Protein AF-A0AAW8NH34-F1 (afdb_monomer)

Radius of gyration: 17.13 Å; Cα contacts (8 Å, |Δi|>4): 152; chains: 1; bounding box: 41×32×50 Å

Secondary structure (DSSP, 8-state):
-EEEEESSS-EEEEE--SPPSSTT--TT--SSSTTT-SEEEEEETTEEEEEEEEEEETTEEEEEEEEEETTTTEEE----S-S-HHHHHHHHHHHHHT-

pLDDT: mean 75.63, std 11.81, range [45.06, 94.38]

Mean predicted aligned error: 9.55 Å

Structure (mmCIF, N/CA/C/O backbone):
data_AF-A0AAW8NH34-F1
#
_entry.id   AF-A0AAW8NH34-F1
#
loop_
_atom_site.group_PDB
_atom_site.id
_atom_site.type_symbol
_atom_site.label_atom_id
_atom_site.label_alt_id
_atom_site.label_comp_id
_atom_site.label_asym_id
_atom_site.label_entity_id
_atom_site.label_seq_id
_atom_site.pdbx_PDB_ins_code
_atom_site.Cartn_x
_atom_site.Cartn_y
_atom_site.Cartn_z
_atom_site.occupancy
_atom_site.B_iso_or_equiv
_atom_site.auth_seq_id
_atom_site.auth_comp_id
_atom_site.auth_asym_id
_atom_site.auth_atom_id
_atom_site.pdbx_PDB_model_num
ATOM 1 N N . MET A 1 1 ? 6.430 -13.092 -6.053 1.00 79.56 1 MET A N 1
ATOM 2 C CA . MET A 1 1 ? 6.552 -12.807 -4.600 1.00 79.56 1 MET A CA 1
ATOM 3 C C . MET A 1 1 ? 5.145 -12.805 -4.018 1.00 79.56 1 MET A C 1
ATOM 5 O O . MET A 1 1 ? 4.211 -12.622 -4.775 1.00 79.56 1 MET A O 1
ATOM 9 N N . ARG A 1 2 ? 4.942 -13.056 -2.720 1.00 86.00 2 ARG A N 1
ATOM 10 C CA . ARG A 1 2 ? 3.592 -13.118 -2.136 1.00 86.00 2 ARG A CA 1
ATOM 11 C C . ARG A 1 2 ? 3.450 -12.165 -0.957 1.00 86.00 2 ARG A C 1
ATOM 13 O O . ARG A 1 2 ? 4.275 -12.212 -0.047 1.00 86.00 2 ARG A O 1
ATOM 20 N N . LEU A 1 3 ? 2.395 -11.357 -0.969 1.00 85.38 3 LEU A N 1
ATOM 21 C CA . LEU A 1 3 ? 1.923 -10.589 0.178 1.00 85.38 3 LEU A CA 1
ATOM 22 C C . LEU A 1 3 ? 0.740 -11.318 0.805 1.00 85.38 3 LEU A C 1
ATOM 24 O O . LEU A 1 3 ? -0.198 -11.674 0.101 1.00 85.38 3 LEU A O 1
ATOM 28 N N . THR A 1 4 ? 0.759 -11.484 2.122 1.00 89.88 4 THR A N 1
ATOM 29 C CA . THR A 1 4 ? -0.388 -11.993 2.878 1.00 89.88 4 THR A CA 1
ATOM 30 C C . THR A 1 4 ? -0.923 -10.874 3.762 1.00 89.88 4 THR A C 1
ATOM 32 O O . THR A 1 4 ? -0.198 -10.345 4.604 1.00 89.88 4 THR A O 1
ATOM 35 N N . ILE A 1 5 ? -2.192 -10.517 3.571 1.00 89.00 5 ILE A N 1
ATOM 36 C CA . ILE A 1 5 ? -2.933 -9.591 4.431 1.00 89.00 5 ILE A CA 1
ATOM 37 C C . ILE A 1 5 ? -3.819 -10.433 5.346 1.00 89.00 5 ILE A C 1
ATOM 39 O O . ILE A 1 5 ? -4.734 -11.100 4.869 1.00 89.00 5 ILE A O 1
ATOM 43 N N . ASP A 1 6 ? -3.554 -10.413 6.650 1.00 90.50 6 ASP A N 1
ATOM 44 C CA . ASP A 1 6 ? -4.341 -11.147 7.644 1.00 90.50 6 ASP A CA 1
ATOM 45 C C . ASP A 1 6 ? -5.229 -10.188 8.451 1.00 90.50 6 ASP A C 1
ATOM 47 O O . ASP A 1 6 ? -4.737 -9.285 9.128 1.00 90.50 6 ASP A O 1
ATOM 51 N N . TYR A 1 7 ? -6.546 -10.400 8.388 1.00 86.81 7 TYR A N 1
ATOM 52 C CA . TYR A 1 7 ? -7.553 -9.654 9.146 1.00 86.81 7 TYR A CA 1
ATOM 53 C C . TYR A 1 7 ? -8.166 -10.510 10.268 1.00 86.81 7 TYR A C 1
ATOM 55 O O . TYR A 1 7 ? -9.364 -10.801 10.289 1.00 86.81 7 TYR A O 1
ATOM 63 N N . GLY A 1 8 ? -7.328 -10.920 11.223 1.00 89.06 8 GLY A N 1
ATOM 64 C CA . GLY A 1 8 ? -7.759 -11.639 12.427 1.00 89.06 8 GLY A CA 1
ATOM 65 C C . GLY A 1 8 ? -7.941 -13.144 12.215 1.00 89.06 8 GLY A C 1
ATOM 66 O O . GLY A 1 8 ? -8.976 -13.708 12.570 1.00 89.06 8 GLY A O 1
ATOM 67 N N . GLY A 1 9 ? -6.938 -13.796 11.629 1.00 90.69 9 GLY A N 1
ATOM 68 C CA . GLY A 1 9 ? -6.922 -15.220 11.290 1.00 90.69 9 GLY A CA 1
ATOM 69 C C . GLY A 1 9 ? -7.565 -15.534 9.941 1.00 90.69 9 GLY A C 1
ATOM 70 O O . GLY A 1 9 ? -7.942 -16.678 9.680 1.00 90.69 9 GLY A O 1
ATOM 71 N N . ARG A 1 10 ? -7.737 -14.524 9.090 1.00 92.56 10 ARG A N 1
ATOM 72 C CA . ARG A 1 10 ? -8.340 -14.664 7.766 1.00 92.56 10 ARG A CA 1
ATOM 73 C C . ARG A 1 10 ? -7.343 -14.117 6.749 1.00 92.56 10 ARG A C 1
ATOM 75 O O . ARG A 1 10 ? -7.331 -12.918 6.501 1.00 92.56 10 ARG A O 1
ATOM 82 N N . PRO A 1 11 ? -6.455 -14.961 6.214 1.00 94.38 11 PRO A N 1
ATOM 83 C CA . PRO A 1 11 ? -5.449 -14.504 5.273 1.00 94.38 11 PRO A CA 1
ATOM 84 C C . PRO A 1 11 ? -6.057 -14.292 3.884 1.00 94.38 11 PRO A C 1
ATOM 86 O O . PRO A 1 11 ? -6.822 -15.124 3.390 1.00 94.38 11 PRO A O 1
ATOM 89 N N . THR A 1 12 ? -5.660 -13.200 3.241 1.00 92.50 12 THR A N 1
ATOM 90 C CA . THR A 1 12 ? -5.805 -12.972 1.804 1.00 92.50 12 THR A CA 1
ATOM 91 C C . THR A 1 12 ? -4.415 -12.852 1.204 1.00 92.50 12 THR A C 1
ATOM 93 O O . THR A 1 12 ? -3.645 -11.968 1.582 1.00 92.50 12 THR A O 1
ATOM 96 N N . ASP A 1 13 ? -4.113 -13.730 0.255 1.00 90.94 13 ASP A N 1
ATOM 97 C CA . ASP A 1 13 ? -2.849 -13.715 -0.468 1.00 90.94 13 ASP A CA 1
ATOM 98 C C . ASP A 1 13 ? -2.986 -12.911 -1.763 1.00 90.94 13 ASP A C 1
ATOM 100 O O . ASP A 1 13 ? -3.938 -13.090 -2.525 1.00 90.94 13 ASP A O 1
ATOM 104 N N . LEU A 1 14 ? -2.004 -12.054 -2.021 1.00 85.62 14 LEU A N 1
ATOM 105 C CA . LEU A 1 14 ? -1.837 -11.308 -3.260 1.00 85.62 14 LEU A CA 1
ATOM 106 C C . LEU A 1 14 ? -0.500 -11.711 -3.887 1.00 85.62 14 LEU A C 1
ATOM 108 O O . LEU A 1 14 ? 0.541 -11.703 -3.218 1.00 85.62 14 LEU A O 1
ATOM 112 N N . ASP A 1 15 ? -0.535 -12.091 -5.163 1.00 83.31 15 ASP A N 1
ATOM 113 C CA . ASP A 1 15 ? 0.688 -12.279 -5.938 1.00 83.31 15 ASP A CA 1
ATOM 114 C C . ASP A 1 15 ? 1.250 -10.906 -6.307 1.00 83.31 15 ASP A C 1
ATOM 116 O O . ASP A 1 15 ? 0.560 -10.075 -6.891 1.00 83.31 15 ASP A O 1
ATOM 120 N N . LEU A 1 16 ? 2.495 -10.683 -5.907 1.00 76.56 16 LEU A N 1
ATOM 121 C CA . LEU A 1 16 ? 3.265 -9.470 -6.142 1.00 76.56 16 LEU A CA 1
ATOM 122 C C . LEU A 1 16 ? 4.166 -9.593 -7.380 1.00 76.56 16 LEU A C 1
ATOM 124 O O . LEU A 1 16 ? 4.994 -8.726 -7.609 1.00 76.56 16 LEU A O 1
ATOM 128 N N . GLY A 1 17 ? 4.112 -10.696 -8.130 1.00 76.50 17 GLY A N 1
ATOM 129 C CA . GLY A 1 17 ? 4.983 -10.876 -9.292 1.00 76.50 17 GLY A CA 1
ATOM 130 C C . GLY A 1 17 ? 6.468 -10.972 -8.923 1.00 76.50 17 GLY A C 1
ATOM 131 O O . GLY A 1 17 ? 6.839 -11.205 -7.766 1.00 76.50 17 GLY A O 1
ATOM 132 N N . ASP A 1 18 ? 7.344 -10.876 -9.915 1.00 78.00 18 ASP A N 1
ATOM 133 C CA . ASP A 1 18 ? 8.778 -11.074 -9.714 1.00 78.00 18 ASP A CA 1
ATOM 134 C C . ASP A 1 18 ? 9.465 -9.851 -9.095 1.00 78.00 18 ASP A C 1
ATOM 136 O O . ASP A 1 18 ? 9.011 -8.715 -9.192 1.00 78.00 18 ASP A O 1
ATOM 140 N N . THR A 1 19 ? 10.592 -10.089 -8.425 1.00 74.75 19 THR A N 1
ATOM 141 C CA . THR A 1 19 ? 11.428 -9.006 -7.899 1.00 74.75 19 THR A CA 1
ATOM 142 C C . THR A 1 19 ? 12.075 -8.223 -9.027 1.00 74.75 19 THR A C 1
ATOM 144 O O . THR A 1 19 ? 12.688 -8.818 -9.911 1.00 74.75 19 THR A O 1
ATOM 147 N N . SER A 1 20 ? 12.018 -6.896 -8.935 1.00 70.50 20 SER A N 1
ATOM 148 C CA . SER A 1 20 ? 12.744 -5.999 -9.829 1.00 70.50 20 SER A CA 1
ATOM 149 C C . SER A 1 20 ? 14.042 -5.516 -9.181 1.00 70.50 20 SER A C 1
ATOM 151 O O . SER A 1 20 ? 14.085 -5.211 -7.990 1.00 70.50 20 SER A O 1
ATOM 153 N N . GLU A 1 21 ? 15.118 -5.407 -9.952 1.00 70.31 21 GLU A N 1
ATOM 154 C CA . GLU A 1 21 ? 16.333 -4.715 -9.496 1.00 70.31 21 GLU A CA 1
ATOM 155 C C . GLU A 1 21 ? 16.194 -3.184 -9.592 1.00 70.31 21 GLU A C 1
ATOM 157 O O . GLU A 1 21 ? 17.042 -2.444 -9.095 1.00 70.31 21 GLU A O 1
ATOM 162 N N . GLN A 1 22 ? 15.119 -2.692 -10.218 1.00 69.19 22 GLN A N 1
ATOM 163 C CA . GLN A 1 22 ? 14.861 -1.271 -10.410 1.00 69.19 22 GLN A CA 1
ATOM 164 C C . GLN A 1 22 ? 14.129 -0.668 -9.205 1.00 69.19 22 GLN A C 1
ATOM 166 O O . GLN A 1 22 ? 12.968 -0.974 -8.936 1.00 69.19 22 GLN A O 1
ATOM 171 N N . THR A 1 23 ? 14.794 0.259 -8.516 1.00 68.56 23 THR A N 1
ATOM 172 C CA . THR A 1 23 ? 14.177 1.073 -7.462 1.00 68.56 23 THR A CA 1
ATOM 173 C C . THR A 1 23 ? 13.059 1.950 -8.034 1.00 68.56 23 THR A C 1
ATOM 175 O O . THR A 1 23 ? 13.225 2.556 -9.093 1.00 68.56 23 THR A O 1
ATOM 178 N N . GLY A 1 24 ? 11.945 2.072 -7.308 1.00 66.88 24 GLY A N 1
ATOM 179 C CA . GLY A 1 24 ? 10.832 2.960 -7.674 1.00 66.88 24 GLY A CA 1
ATOM 180 C C . GLY A 1 24 ? 9.725 2.311 -8.513 1.00 66.88 24 GLY A C 1
ATOM 181 O O . GLY A 1 24 ? 8.745 2.980 -8.827 1.00 66.88 24 GLY A O 1
ATOM 182 N N . VAL A 1 25 ? 9.844 1.019 -8.833 1.00 70.75 25 VAL A N 1
ATOM 183 C CA . VAL A 1 25 ? 8.792 0.241 -9.505 1.00 70.75 25 VAL A CA 1
ATOM 184 C C . VAL A 1 25 ? 7.999 -0.546 -8.465 1.00 70.75 25 VAL A C 1
ATOM 186 O O . VAL A 1 25 ? 8.579 -1.178 -7.580 1.00 70.75 25 VAL A O 1
ATOM 189 N N . GLY A 1 26 ? 6.671 -0.470 -8.555 1.00 72.31 26 GLY A N 1
ATOM 190 C CA . GLY A 1 26 ? 5.772 -1.214 -7.678 1.00 72.31 26 GLY A CA 1
ATOM 191 C C . GLY A 1 26 ? 5.646 -2.660 -8.125 1.00 72.31 26 GLY A C 1
ATOM 192 O O . GLY A 1 26 ? 5.647 -2.948 -9.312 1.00 72.31 26 GLY A O 1
ATOM 193 N N . PHE A 1 27 ? 5.487 -3.583 -7.188 1.00 77.00 27 PHE A N 1
ATOM 194 C CA . PHE A 1 27 ? 5.329 -5.002 -7.524 1.00 77.00 27 PHE A CA 1
ATOM 195 C C . PHE A 1 27 ? 4.060 -5.342 -8.325 1.00 77.00 27 PHE A C 1
ATOM 197 O O . PHE A 1 27 ? 4.026 -6.352 -9.018 1.00 77.00 27 PHE A O 1
ATOM 204 N N . PHE A 1 28 ? 3.014 -4.516 -8.242 1.00 74.19 28 PHE A N 1
ATOM 205 C CA . PHE A 1 28 ? 1.809 -4.690 -9.062 1.00 74.19 28 PHE A CA 1
ATOM 206 C C . PHE A 1 28 ? 1.862 -3.911 -10.390 1.00 74.19 28 PHE A C 1
ATOM 208 O O . PHE A 1 28 ? 0.857 -3.866 -11.093 1.00 74.19 28 PHE A O 1
ATOM 215 N N . ASP A 1 29 ? 2.990 -3.270 -10.715 1.00 69.50 29 ASP A N 1
ATOM 216 C CA . ASP A 1 29 ? 3.196 -2.623 -12.011 1.00 69.50 29 ASP A CA 1
ATOM 217 C C . ASP A 1 29 ? 3.628 -3.680 -13.038 1.00 69.50 29 ASP A C 1
ATOM 219 O O . ASP A 1 29 ? 4.720 -4.244 -12.960 1.00 69.50 29 ASP A O 1
ATOM 223 N N . ASP A 1 30 ? 2.751 -3.971 -13.994 1.00 64.88 30 ASP A N 1
ATOM 224 C CA . ASP A 1 30 ? 3.012 -4.849 -15.138 1.00 64.88 30 ASP A CA 1
ATOM 225 C C . ASP A 1 30 ? 3.670 -4.113 -16.322 1.00 64.88 30 ASP A C 1
ATOM 227 O O . ASP A 1 30 ? 3.819 -4.677 -17.408 1.00 64.88 30 ASP A O 1
ATOM 231 N N . GLY A 1 31 ? 4.117 -2.874 -16.104 1.00 62.94 31 GLY A N 1
ATOM 232 C CA . GLY A 1 31 ? 4.725 -1.991 -17.093 1.00 62.94 31 GLY A CA 1
ATOM 233 C C . GLY A 1 31 ? 3.750 -0.970 -17.683 1.00 62.94 31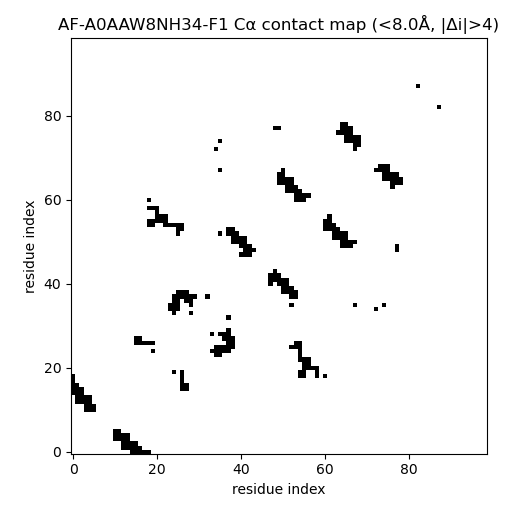 GLY A C 1
ATOM 234 O O . GLY A 1 31 ? 4.196 -0.052 -18.375 1.00 62.94 31 GLY A O 1
ATOM 235 N N . ASP A 1 32 ? 2.450 -1.096 -17.397 1.00 61.50 32 ASP A N 1
ATOM 236 C CA . ASP A 1 32 ? 1.414 -0.162 -17.850 1.00 61.50 32 ASP A CA 1
ATOM 237 C C . ASP A 1 32 ? 1.081 0.907 -16.795 1.00 61.50 32 ASP A C 1
ATOM 239 O O . ASP A 1 32 ? 0.503 1.955 -17.110 1.00 61.50 32 ASP A O 1
ATOM 243 N N . LEU A 1 33 ? 1.452 0.671 -15.536 1.00 61.16 33 LEU A N 1
ATOM 244 C CA . LEU A 1 33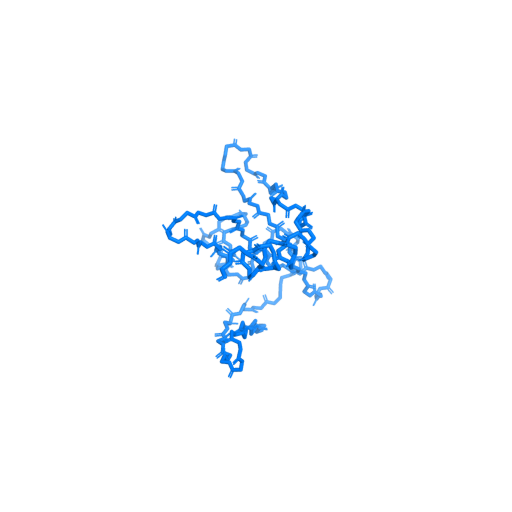 ? 1.099 1.500 -14.395 1.00 61.16 33 LEU A CA 1
ATOM 245 C C . LEU A 1 33 ? 2.361 2.241 -13.945 1.00 61.16 33 LEU A C 1
ATOM 247 O O . LEU A 1 33 ? 3.038 1.801 -13.026 1.00 61.16 33 LEU A O 1
ATOM 251 N N . GLY A 1 34 ? 2.679 3.362 -14.612 1.00 67.19 34 GLY A N 1
ATOM 252 C CA . GLY A 1 34 ? 3.886 4.172 -14.355 1.00 67.19 34 GLY A CA 1
ATOM 253 C C . GLY A 1 34 ? 4.167 4.458 -12.869 1.00 67.19 34 GLY A C 1
ATOM 254 O O . GLY A 1 34 ? 3.315 4.211 -12.031 1.00 67.19 34 GLY A O 1
ATOM 255 N N . SER A 1 35 ? 5.351 4.991 -12.535 1.00 66.88 35 SER A N 1
ATOM 256 C CA . SER A 1 35 ? 5.895 5.144 -11.165 1.00 66.88 35 SER A CA 1
ATOM 257 C C . SER A 1 35 ? 4.865 5.075 -10.025 1.00 66.88 35 SER A C 1
ATOM 259 O O . SER A 1 35 ? 3.963 5.908 -9.947 1.00 66.88 35 SER A O 1
ATOM 261 N N . TYR A 1 36 ? 5.042 4.111 -9.112 1.00 70.81 36 TYR A N 1
ATOM 262 C CA . TYR A 1 36 ? 4.124 3.825 -7.992 1.00 70.81 36 TYR A CA 1
ATOM 263 C C . TYR A 1 36 ? 2.743 3.267 -8.390 1.00 70.81 36 TYR A C 1
ATOM 265 O O . TYR A 1 36 ? 1.866 3.127 -7.541 1.00 70.81 36 TYR A O 1
ATOM 273 N N . GLY A 1 37 ? 2.533 2.895 -9.652 1.00 65.62 37 GLY A N 1
ATOM 274 C CA . GLY A 1 37 ? 1.269 2.353 -10.149 1.00 65.62 37 GLY A CA 1
ATOM 275 C C . GLY A 1 37 ? 0.903 0.967 -9.609 1.00 65.62 37 GLY A C 1
ATOM 276 O O . GLY A 1 37 ? -0.237 0.531 -9.741 1.00 65.62 37 GLY A O 1
ATOM 277 N N . GLY A 1 38 ? 1.835 0.311 -8.917 1.00 73.38 38 GLY A N 1
ATOM 278 C CA . GLY A 1 38 ? 1.643 -0.986 -8.287 1.00 73.38 38 GLY A CA 1
ATOM 279 C C . GLY A 1 38 ? 1.459 -0.937 -6.767 1.00 73.38 38 GLY A C 1
ATOM 280 O O . GLY A 1 38 ? 2.162 -1.655 -6.061 1.00 73.38 38 GLY A O 1
ATOM 281 N N . ASN A 1 39 ? 0.572 -0.086 -6.246 1.00 80.31 39 ASN A N 1
ATOM 282 C CA . ASN A 1 39 ? 0.364 0.091 -4.800 1.00 80.31 39 ASN A CA 1
ATOM 283 C C . ASN A 1 39 ? -0.910 -0.586 -4.281 1.00 80.31 39 ASN A C 1
ATOM 285 O O . ASN A 1 39 ? -1.918 -0.675 -4.984 1.00 80.31 39 ASN A O 1
ATOM 289 N N . LEU A 1 40 ? -0.920 -0.967 -2.996 1.00 85.62 40 LEU A N 1
ATOM 290 C CA 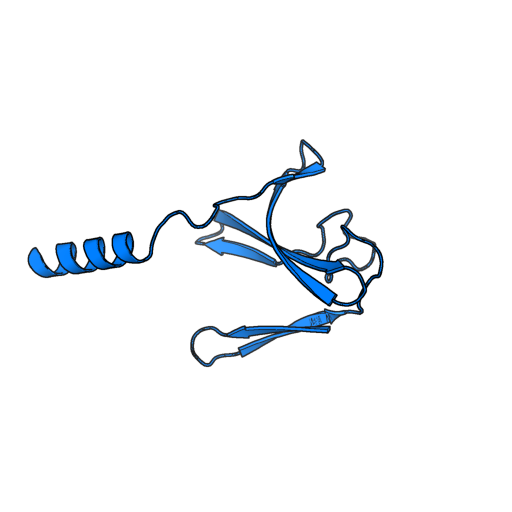. LEU A 1 40 ? -2.171 -1.277 -2.296 1.00 85.62 40 LEU A CA 1
ATOM 291 C C . LEU A 1 40 ? -2.773 0.012 -1.736 1.00 85.62 40 LEU A C 1
ATOM 293 O O . LEU A 1 40 ? -2.217 0.614 -0.822 1.00 85.62 40 LEU A O 1
ATOM 297 N N . TYR A 1 41 ? -3.937 0.402 -2.239 1.00 85.19 41 TYR A N 1
ATOM 298 C CA . TYR A 1 41 ? -4.654 1.585 -1.771 1.00 85.19 41 TYR A CA 1
ATOM 299 C C . TYR A 1 41 ? -5.490 1.268 -0.528 1.00 85.19 41 TYR A C 1
ATOM 301 O O . TYR A 1 41 ? -6.325 0.363 -0.545 1.00 85.19 41 TYR A O 1
ATOM 309 N N . LEU A 1 42 ? -5.306 2.049 0.535 1.00 85.88 42 LEU A N 1
ATOM 310 C CA . LEU A 1 42 ? -6.032 1.925 1.795 1.00 85.88 42 LEU A CA 1
ATOM 311 C C . LEU A 1 42 ? -7.182 2.930 1.814 1.00 85.88 42 LEU A C 1
ATOM 313 O O . LEU A 1 42 ? -6.963 4.145 1.799 1.00 85.88 42 LEU A O 1
ATOM 317 N N . ARG A 1 43 ? -8.418 2.424 1.843 1.00 85.44 43 ARG A N 1
ATOM 318 C CA . ARG A 1 43 ? -9.628 3.252 1.856 1.00 85.44 43 ARG A CA 1
ATOM 319 C C . ARG A 1 43 ? -10.562 2.872 3.000 1.00 85.44 43 ARG A C 1
ATOM 321 O O . ARG A 1 43 ? -10.784 1.687 3.231 1.00 85.44 43 ARG A O 1
ATOM 328 N N . ILE A 1 44 ? -11.142 3.873 3.661 1.00 82.62 44 ILE A N 1
ATOM 329 C CA . ILE A 1 44 ? -12.229 3.724 4.643 1.00 82.62 44 ILE A CA 1
ATOM 330 C C . ILE A 1 44 ? -13.417 4.513 4.101 1.00 82.62 44 ILE A C 1
ATOM 332 O O . ILE A 1 44 ? -13.264 5.679 3.746 1.00 82.62 44 ILE A O 1
ATOM 336 N N . ASP A 1 45 ? -14.569 3.859 3.948 1.00 88.12 45 ASP A N 1
ATOM 337 C CA . ASP A 1 45 ? -15.783 4.453 3.362 1.00 88.12 45 ASP A CA 1
ATOM 338 C C . ASP A 1 45 ? -15.548 5.159 2.010 1.00 88.12 45 ASP A C 1
ATOM 340 O O . ASP A 1 45 ? -16.167 6.165 1.674 1.00 88.12 45 ASP A 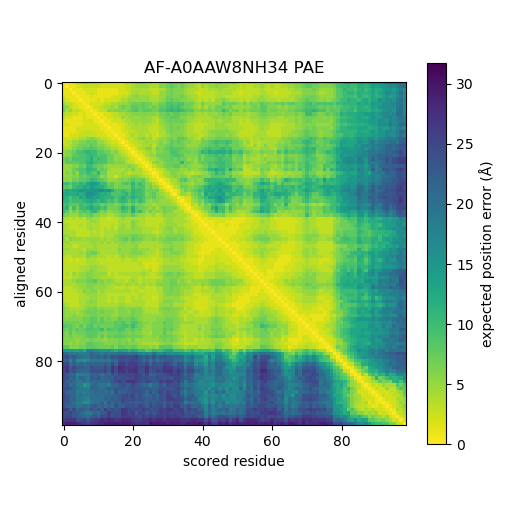O 1
ATOM 344 N N . GLY A 1 46 ? -14.617 4.623 1.212 1.00 84.75 46 GLY A N 1
ATOM 345 C CA . GLY A 1 46 ? -14.235 5.170 -0.094 1.00 84.75 46 GLY A CA 1
ATOM 346 C C . GLY A 1 46 ? -13.236 6.333 -0.048 1.00 84.75 46 GLY A C 1
ATOM 347 O O . GLY A 1 46 ? -12.732 6.722 -1.100 1.00 84.75 46 GLY A O 1
ATOM 348 N N . ILE A 1 47 ? -12.893 6.847 1.134 1.00 82.06 47 ILE A N 1
ATOM 349 C CA . ILE A 1 47 ? -11.877 7.888 1.327 1.00 82.06 47 ILE A CA 1
ATOM 350 C C . ILE A 1 47 ? -10.500 7.230 1.391 1.00 82.06 47 ILE A C 1
ATOM 352 O O . ILE A 1 47 ? -10.309 6.279 2.143 1.00 82.06 47 ILE A O 1
ATOM 356 N N . GLU A 1 48 ? -9.538 7.721 0.610 1.00 83.69 48 GLU A N 1
ATOM 357 C CA . GLU A 1 48 ? -8.152 7.243 0.633 1.00 83.69 48 GLU A CA 1
ATOM 358 C C . GLU A 1 48 ? -7.388 7.813 1.826 1.00 83.69 48 GLU A C 1
ATOM 360 O O . GLU A 1 48 ? -7.294 9.026 1.992 1.00 83.69 48 GLU A O 1
ATOM 365 N N . TYR A 1 49 ? -6.844 6.917 2.646 1.00 81.31 49 TYR A N 1
ATOM 366 C CA . TYR A 1 49 ? -6.006 7.250 3.800 1.00 81.31 49 TYR A CA 1
ATOM 367 C C . TYR A 1 49 ? -4.515 7.077 3.507 1.00 81.31 49 TYR A C 1
ATOM 369 O O . TYR A 1 49 ? -3.675 7.509 4.294 1.00 81.31 49 TYR A O 1
ATOM 377 N N . GLY A 1 50 ? -4.192 6.430 2.390 1.00 85.94 50 GLY A N 1
ATOM 378 C CA . GLY A 1 50 ? -2.833 6.216 1.939 1.00 85.94 50 GLY A CA 1
ATOM 379 C C . GLY A 1 50 ? -2.723 4.981 1.063 1.00 85.94 50 GLY A C 1
ATOM 380 O O . GLY A 1 50 ? -3.707 4.372 0.637 1.00 85.94 50 GLY A O 1
ATOM 381 N N . GLN A 1 51 ? -1.483 4.623 0.800 1.00 87.00 51 GLN A N 1
ATOM 382 C CA . GLN A 1 51 ? -1.065 3.583 -0.110 1.00 87.00 51 GLN A CA 1
ATOM 383 C C . GLN A 1 51 ? 0.114 2.852 0.531 1.00 87.00 51 GLN A C 1
ATOM 385 O O . GLN A 1 51 ? 0.997 3.477 1.119 1.00 87.00 51 GLN A O 1
ATOM 390 N N . LEU A 1 52 ? 0.138 1.529 0.415 1.00 87.19 52 LEU A N 1
ATOM 391 C CA . LEU A 1 52 ? 1.333 0.741 0.679 1.00 87.19 52 LEU A CA 1
ATOM 392 C C . LEU A 1 52 ? 2.065 0.549 -0.645 1.00 87.19 52 LEU A C 1
ATOM 394 O O . LEU A 1 52 ? 1.540 -0.090 -1.562 1.00 87.19 52 LEU A O 1
ATOM 398 N N . PHE A 1 53 ? 3.264 1.113 -0.728 1.00 85.44 53 PHE A N 1
ATOM 399 C CA . PHE A 1 53 ? 4.175 0.924 -1.842 1.00 85.44 53 PHE A CA 1
ATOM 400 C C . PHE A 1 53 ? 5.110 -0.234 -1.536 1.00 85.44 53 PHE A C 1
ATOM 402 O O . PHE A 1 53 ? 5.889 -0.187 -0.583 1.00 85.44 53 PHE A O 1
ATOM 409 N N . PHE A 1 54 ? 5.019 -1.281 -2.349 1.00 82.19 54 PHE A N 1
ATOM 410 C CA . PHE A 1 54 ? 5.874 -2.453 -2.252 1.00 82.19 54 PHE A CA 1
ATOM 411 C C . PHE A 1 54 ? 6.890 -2.403 -3.387 1.00 82.19 54 PHE A C 1
ATOM 413 O O . PHE A 1 54 ? 6.498 -2.299 -4.549 1.00 82.19 54 PHE A O 1
ATOM 420 N N . TYR A 1 55 ? 8.171 -2.545 -3.063 1.00 81.50 55 TYR A N 1
ATOM 421 C CA . TYR A 1 55 ? 9.255 -2.549 -4.047 1.00 81.50 55 TYR A CA 1
ATOM 422 C C . TYR A 1 55 ? 10.461 -3.346 -3.534 1.00 81.50 55 TYR A C 1
ATOM 424 O O . TYR A 1 55 ? 10.488 -3.779 -2.380 1.00 81.50 55 TYR A O 1
ATOM 432 N N . THR A 1 56 ? 11.473 -3.556 -4.372 1.00 78.81 56 THR A N 1
ATOM 433 C CA . THR A 1 56 ? 12.7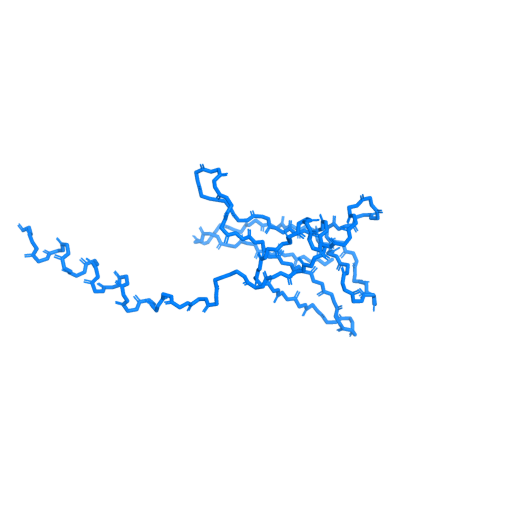22 -4.239 -3.999 1.00 78.81 56 THR A CA 1
ATOM 434 C C . THR A 1 56 ? 13.927 -3.314 -4.047 1.00 78.81 56 THR A C 1
ATOM 436 O O . THR A 1 56 ? 14.037 -2.456 -4.916 1.00 78.81 56 THR A O 1
ATOM 439 N N . ILE A 1 57 ? 14.866 -3.530 -3.124 1.00 78.31 57 ILE A N 1
ATOM 440 C CA . ILE A 1 57 ? 16.242 -3.026 -3.210 1.00 78.31 57 ILE A CA 1
ATOM 441 C C . ILE A 1 57 ? 17.166 -4.232 -3.070 1.00 78.31 57 ILE A C 1
ATOM 443 O O . ILE A 1 57 ? 17.063 -4.969 -2.086 1.00 78.31 57 ILE A O 1
ATOM 447 N N . ASP A 1 58 ? 18.044 -4.449 -4.049 1.00 80.31 58 ASP A N 1
ATOM 448 C CA . ASP A 1 58 ? 18.998 -5.566 -4.065 1.00 80.31 58 ASP A CA 1
ATOM 449 C C . ASP A 1 58 ? 18.318 -6.931 -3.827 1.00 80.31 58 ASP A C 1
ATOM 451 O O . ASP A 1 58 ? 18.752 -7.732 -2.997 1.00 80.31 58 ASP A O 1
ATOM 455 N N . GLY A 1 59 ? 17.170 -7.161 -4.474 1.00 76.31 59 GLY A N 1
ATOM 456 C CA . GLY A 1 59 ? 16.377 -8.391 -4.329 1.00 76.31 59 GLY A CA 1
ATOM 457 C C . GLY A 1 59 ? 15.643 -8.548 -2.989 1.00 76.31 59 GLY A C 1
ATOM 458 O O . GLY A 1 59 ? 14.952 -9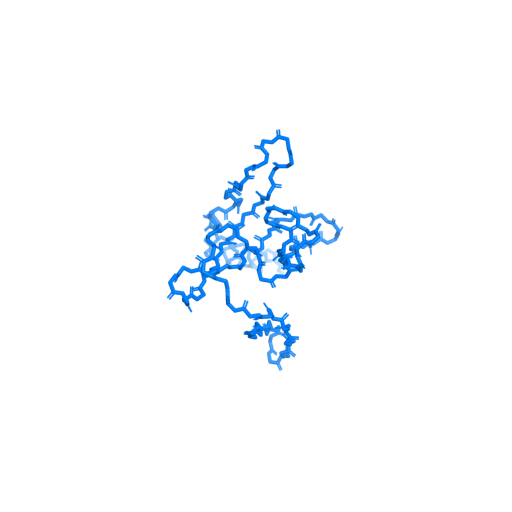.546 -2.784 1.00 76.31 59 GLY A O 1
ATOM 459 N N . ASN A 1 60 ? 15.738 -7.574 -2.080 1.00 81.25 60 ASN A N 1
ATOM 460 C CA . ASN A 1 60 ? 15.045 -7.597 -0.793 1.00 81.25 60 ASN A CA 1
ATOM 461 C C . ASN A 1 60 ? 13.772 -6.743 -0.840 1.00 81.25 60 ASN A C 1
ATOM 463 O O . ASN A 1 60 ? 13.862 -5.567 -1.203 1.00 81.25 60 ASN A O 1
ATOM 467 N N . PRO A 1 61 ? 12.609 -7.269 -0.414 1.00 80.50 61 PRO A N 1
ATOM 468 C CA . PRO A 1 61 ? 11.385 -6.485 -0.364 1.00 80.50 61 PRO A CA 1
ATOM 469 C C . PRO A 1 61 ? 11.473 -5.345 0.654 1.00 80.50 61 PRO A C 1
ATOM 471 O O . PRO A 1 61 ? 12.107 -5.441 1.714 1.00 80.50 61 PRO A O 1
ATOM 474 N N . ARG A 1 62 ? 10.801 -4.257 0.310 1.00 84.50 62 ARG A N 1
ATOM 475 C CA . ARG A 1 62 ? 10.577 -3.056 1.102 1.00 84.50 62 ARG A CA 1
ATOM 476 C C . ARG A 1 62 ? 9.106 -2.682 0.993 1.00 84.50 62 ARG A C 1
ATOM 478 O O . ARG A 1 62 ? 8.448 -2.980 -0.004 1.00 84.50 62 ARG A O 1
ATOM 485 N N . ILE A 1 63 ? 8.609 -2.056 2.051 1.00 84.50 63 ILE A N 1
ATOM 486 C CA . ILE A 1 63 ? 7.257 -1.522 2.118 1.00 84.50 63 ILE A CA 1
ATOM 487 C C . ILE A 1 63 ? 7.323 -0.117 2.700 1.00 84.50 63 ILE A C 1
ATOM 489 O O . ILE A 1 63 ? 7.984 0.104 3.717 1.00 84.50 63 ILE A O 1
ATOM 493 N N . GLU A 1 64 ? 6.636 0.819 2.063 1.00 85.25 64 GLU A N 1
ATOM 494 C CA . GLU A 1 64 ? 6.472 2.184 2.551 1.00 85.25 64 GLU A CA 1
ATOM 495 C C . GLU A 1 64 ? 4.993 2.550 2.593 1.00 85.25 64 GLU A C 1
ATOM 497 O O . GLU A 1 64 ? 4.236 2.214 1.685 1.00 85.25 64 GLU A O 1
ATOM 502 N N . LEU A 1 65 ? 4.582 3.246 3.654 1.00 85.50 65 LEU A N 1
ATOM 503 C CA . LEU A 1 65 ? 3.266 3.870 3.743 1.00 85.50 65 LEU A CA 1
ATOM 504 C C . LEU A 1 65 ? 3.380 5.321 3.275 1.00 85.50 65 LEU A C 1
ATOM 506 O O . LEU A 1 65 ? 4.228 6.073 3.760 1.00 85.50 65 LEU A O 1
ATOM 510 N N . GLY A 1 66 ? 2.510 5.717 2.358 1.00 86.56 66 GLY A N 1
ATOM 511 C CA . GLY A 1 66 ? 2.504 7.063 1.813 1.00 86.56 66 GLY A CA 1
ATOM 512 C C . GLY A 1 66 ? 1.373 7.290 0.833 1.00 86.56 66 GLY A C 1
ATOM 513 O O . GLY A 1 66 ? 0.355 6.608 0.878 1.00 86.56 66 GLY A O 1
ATOM 514 N N . GLN A 1 67 ? 1.534 8.272 -0.034 1.00 86.75 67 GLN A N 1
ATOM 515 C CA . GLN A 1 67 ? 0.607 8.584 -1.103 1.00 86.75 67 GLN A CA 1
ATOM 516 C C . GLN A 1 67 ? 1.406 9.109 -2.279 1.00 86.75 67 GLN A C 1
ATOM 518 O O . GLN A 1 67 ? 2.292 9.951 -2.139 1.00 86.75 67 GLN A O 1
ATOM 523 N N . PHE A 1 68 ? 1.077 8.597 -3.455 1.00 83.44 68 PHE A N 1
ATOM 524 C CA . PHE A 1 68 ? 1.553 9.187 -4.687 1.00 83.44 68 PHE A CA 1
ATOM 525 C C . PHE A 1 68 ? 0.772 10.473 -4.964 1.00 83.44 68 PHE A C 1
ATOM 527 O O . PHE A 1 68 ? -0.459 10.436 -5.033 1.00 83.44 68 PHE A O 1
ATOM 534 N N . THR A 1 69 ? 1.478 11.589 -5.145 1.00 82.31 69 THR A N 1
ATOM 535 C CA . THR A 1 69 ? 0.898 12.882 -5.519 1.00 82.31 69 THR A CA 1
ATOM 536 C C . THR A 1 69 ? 1.019 13.068 -7.035 1.00 82.31 69 THR A C 1
ATOM 538 O O . THR A 1 69 ? 2.107 13.377 -7.525 1.00 82.31 69 THR A O 1
ATOM 541 N N . PRO A 1 70 ? -0.080 12.973 -7.814 1.00 78.50 70 PRO A N 1
ATOM 542 C CA . PRO A 1 70 ? -0.004 13.076 -9.275 1.00 78.50 70 PRO A CA 1
ATOM 543 C C . PRO A 1 70 ? 0.484 14.440 -9.772 1.00 78.50 70 PRO A C 1
ATOM 545 O O . PRO A 1 70 ? 1.054 14.537 -10.849 1.00 78.50 70 PRO A O 1
ATOM 548 N N . ALA A 1 71 ? 0.262 15.506 -8.996 1.00 83.06 71 ALA A N 1
ATOM 549 C CA . ALA A 1 71 ? 0.670 16.859 -9.372 1.00 83.06 71 ALA A CA 1
ATOM 550 C C . ALA A 1 71 ? 2.194 17.061 -9.344 1.00 83.06 71 ALA A C 1
ATOM 552 O O . ALA A 1 71 ? 2.716 17.877 -10.101 1.00 83.06 71 ALA A O 1
ATOM 553 N N . THR A 1 72 ? 2.891 16.358 -8.451 1.00 82.94 72 THR A N 1
ATOM 554 C CA . THR A 1 72 ? 4.349 16.434 -8.287 1.00 82.94 72 THR A CA 1
ATOM 555 C C . THR A 1 72 ? 5.052 15.198 -8.845 1.00 82.94 72 THR A C 1
ATOM 557 O O . THR A 1 72 ? 6.274 15.202 -8.961 1.00 82.94 72 THR A O 1
ATOM 560 N N . GLU A 1 73 ? 4.293 14.156 -9.195 1.00 81.94 73 GLU A N 1
ATOM 561 C CA . GLU A 1 73 ? 4.794 12.828 -9.563 1.00 81.94 73 GLU A CA 1
ATOM 562 C C . GLU A 1 73 ? 5.749 12.255 -8.502 1.00 81.94 73 GLU A C 1
ATOM 564 O O . GLU A 1 73 ? 6.683 11.517 -8.812 1.00 81.94 73 GLU A O 1
ATOM 569 N N . GLN A 1 74 ? 5.535 12.624 -7.236 1.00 83.38 74 GLN A N 1
ATOM 570 C CA . GLN A 1 74 ? 6.364 12.196 -6.115 1.00 83.38 74 GLN A CA 1
ATOM 571 C C . GLN A 1 74 ? 5.574 11.333 -5.140 1.00 83.38 74 GLN A C 1
ATOM 573 O O . GLN A 1 74 ? 4.364 11.490 -4.958 1.00 83.38 74 GLN A O 1
ATOM 578 N N . TRP A 1 75 ? 6.305 10.444 -4.478 1.00 84.31 75 TRP A N 1
ATOM 579 C CA . TRP A 1 75 ? 5.839 9.773 -3.279 1.00 84.31 75 TRP A CA 1
ATOM 580 C C . TRP A 1 75 ? 5.984 10.694 -2.073 1.00 84.31 75 TRP A C 1
ATOM 582 O O . TRP A 1 75 ? 7.073 11.196 -1.787 1.00 84.31 75 TRP A O 1
ATOM 592 N N . GLU A 1 76 ? 4.891 10.892 -1.349 1.00 85.50 76 GLU A N 1
ATOM 593 C CA . GLU A 1 76 ? 4.860 11.660 -0.113 1.00 85.50 76 GLU A CA 1
ATOM 594 C C . GLU A 1 76 ? 4.471 10.729 1.041 1.00 85.50 76 GLU A C 1
ATOM 596 O O . GLU A 1 76 ? 3.449 10.045 0.962 1.00 85.50 76 GLU A O 1
ATOM 601 N N . PRO A 1 77 ? 5.250 10.663 2.135 1.00 81.19 77 PRO A N 1
ATOM 602 C CA . PRO A 1 77 ? 4.830 9.940 3.324 1.00 81.19 77 PRO A CA 1
ATOM 603 C C . PRO A 1 77 ? 3.554 10.570 3.880 1.00 81.19 77 PRO A C 1
ATOM 605 O O . PRO A 1 77 ? 3.529 11.750 4.233 1.00 81.19 77 PRO A O 1
ATOM 608 N N . VAL A 1 78 ? 2.499 9.775 3.996 1.00 72.44 78 VAL A N 1
ATOM 609 C CA . VAL A 1 78 ? 1.224 10.201 4.563 1.00 72.44 78 VAL A CA 1
ATOM 610 C C . VAL A 1 78 ? 1.066 9.472 5.867 1.00 72.44 78 VAL A C 1
ATOM 612 O O . VAL A 1 78 ? 1.120 8.247 5.923 1.00 72.44 78 VAL A O 1
ATOM 615 N N . ASN A 1 79 ? 0.876 10.268 6.913 1.00 62.22 79 ASN A N 1
ATOM 616 C CA . ASN A 1 79 ? 0.619 9.794 8.257 1.00 62.22 79 ASN A CA 1
ATOM 617 C C . ASN A 1 79 ? 1.798 8.979 8.834 1.00 62.22 79 ASN A C 1
ATOM 619 O O . ASN A 1 79 ? 1.772 7.747 8.817 1.00 62.22 79 ASN A O 1
ATOM 623 N N . PRO A 1 80 ? 2.838 9.631 9.390 1.00 55.19 80 PRO A N 1
ATOM 624 C CA . PRO A 1 80 ? 3.906 8.939 10.107 1.00 55.19 80 PRO A CA 1
ATOM 625 C C . PRO A 1 80 ? 3.395 8.423 11.467 1.0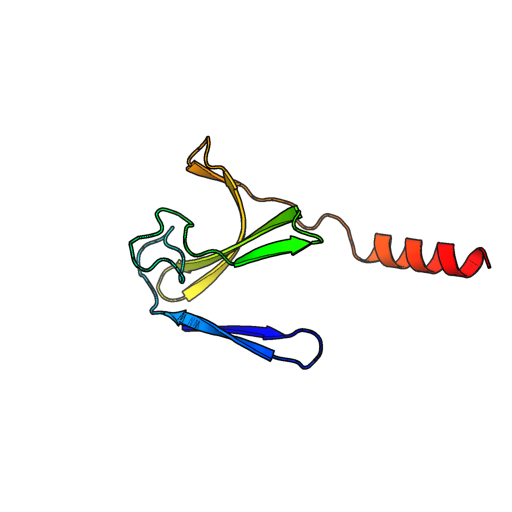0 55.19 80 PRO A C 1
ATOM 627 O O . PRO A 1 80 ? 3.909 8.834 12.495 1.00 55.19 80 PRO A O 1
ATOM 630 N N . LEU A 1 81 ? 2.345 7.587 11.481 1.00 48.19 81 LEU A N 1
ATOM 631 C CA . LEU A 1 81 ? 1.770 6.873 12.632 1.00 48.19 81 LEU A CA 1
ATOM 632 C C . LEU A 1 81 ? 1.926 7.609 13.982 1.00 48.19 81 LEU A C 1
ATOM 634 O O . LEU A 1 81 ? 2.428 7.050 14.953 1.00 48.19 81 LEU A O 1
ATOM 638 N N . THR A 1 82 ? 1.498 8.873 14.047 1.00 45.06 82 THR A N 1
ATOM 639 C CA . THR A 1 82 ? 1.507 9.703 15.266 1.00 45.06 82 THR A CA 1
ATOM 640 C C . THR A 1 82 ? 0.147 9.741 15.960 1.00 45.06 82 THR A C 1
ATOM 642 O O . THR A 1 82 ? -0.164 10.697 16.659 1.00 45.06 82 THR A O 1
ATOM 645 N N . VAL A 1 83 ? -0.667 8.695 15.812 1.00 50.03 83 VAL A N 1
ATOM 646 C CA . VAL A 1 83 ? -1.665 8.383 16.840 1.00 50.03 83 VAL A CA 1
ATOM 647 C C . VAL A 1 83 ? -1.121 7.178 17.568 1.00 50.03 83 VAL A C 1
ATOM 649 O O . VAL A 1 83 ? -1.083 6.064 17.043 1.00 50.03 83 VAL A O 1
ATOM 652 N N . SER A 1 84 ? -0.578 7.435 18.746 1.00 48.25 84 SER A N 1
ATOM 653 C CA . SER A 1 84 ? -0.109 6.363 19.591 1.00 48.25 84 SER A CA 1
ATOM 654 C C . SER A 1 84 ? -1.347 5.565 20.021 1.00 48.25 84 SER A C 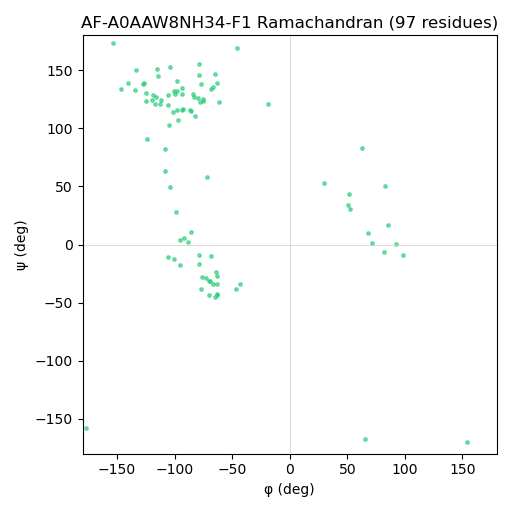1
ATOM 656 O O . SER A 1 84 ? -2.365 6.144 20.384 1.00 48.25 84 SER A O 1
ATOM 658 N N . VAL A 1 85 ? -1.286 4.231 19.978 1.00 55.31 85 VAL A N 1
ATOM 659 C CA . VAL A 1 85 ? -2.327 3.350 20.549 1.00 55.31 85 VAL A CA 1
ATOM 660 C C . VAL A 1 85 ? -2.828 3.815 21.940 1.00 55.31 85 VAL A C 1
ATOM 662 O O . VAL A 1 85 ? -4.025 3.677 22.189 1.00 55.31 85 VAL A O 1
ATOM 665 N N . PRO A 1 86 ? -1.995 4.423 22.819 1.00 56.91 86 PRO A N 1
ATOM 666 C CA . PRO A 1 86 ? -2.459 5.089 24.037 1.00 56.91 86 PRO A CA 1
ATOM 667 C C . PRO A 1 86 ? -3.652 6.041 23.882 1.00 56.91 86 PRO A C 1
ATOM 669 O O . PRO A 1 86 ? -4.520 6.038 24.746 1.00 56.91 86 PRO A O 1
ATOM 672 N N . ASP A 1 87 ? -3.736 6.812 22.796 1.00 55.56 87 ASP A N 1
ATOM 673 C CA . ASP A 1 87 ? -4.812 7.792 22.597 1.00 55.56 87 ASP A CA 1
ATOM 674 C C . ASP A 1 87 ? -6.158 7.111 22.278 1.00 55.56 87 ASP A C 1
ATOM 676 O O . ASP A 1 87 ? -7.216 7.620 22.641 1.00 55.56 87 ASP A O 1
ATOM 680 N N . LEU A 1 88 ? -6.125 5.925 21.654 1.00 56.72 88 LEU A N 1
ATOM 681 C CA . LEU A 1 88 ? -7.310 5.091 21.414 1.00 56.72 88 LEU A CA 1
ATOM 682 C C . LEU A 1 88 ? -7.754 4.347 22.679 1.00 56.72 88 LEU A C 1
ATOM 684 O O . LEU A 1 88 ? -8.951 4.242 22.926 1.00 56.72 88 LEU A O 1
ATOM 688 N N . ILE A 1 89 ? -6.804 3.865 23.489 1.00 58.84 89 ILE A N 1
ATOM 689 C CA . ILE A 1 89 ? -7.101 3.219 24.778 1.00 58.84 89 ILE A CA 1
ATOM 690 C C . ILE A 1 89 ? -7.720 4.234 25.744 1.00 58.84 89 ILE A C 1
ATOM 692 O O . ILE A 1 89 ? -8.749 3.951 26.343 1.00 58.84 89 ILE A O 1
ATOM 696 N N . ALA A 1 90 ? -7.153 5.439 25.838 1.00 62.50 90 ALA A N 1
ATOM 697 C CA . ALA A 1 90 ? -7.687 6.493 26.698 1.00 62.50 90 ALA A CA 1
ATOM 698 C C . ALA A 1 90 ? -9.097 6.950 26.275 1.00 62.50 90 ALA A C 1
ATOM 700 O O . ALA A 1 90 ? -9.910 7.298 27.129 1.00 62.50 90 ALA A O 1
ATOM 701 N N . ALA A 1 91 ? -9.399 6.948 24.971 1.00 60.88 91 ALA A N 1
ATOM 702 C CA . ALA A 1 91 ? -10.738 7.250 24.468 1.00 60.88 91 ALA A CA 1
ATOM 703 C C . ALA A 1 91 ? -11.754 6.142 24.804 1.00 60.88 91 ALA A C 1
ATOM 705 O O . ALA A 1 91 ? -12.855 6.455 25.250 1.00 60.88 91 ALA A O 1
ATOM 706 N N . ASP A 1 92 ? -11.373 4.869 24.647 1.00 65.19 92 ASP A N 1
ATOM 707 C CA . ASP A 1 92 ? -12.208 3.714 25.020 1.00 65.19 92 ASP A CA 1
ATOM 708 C C . ASP A 1 92 ? -12.480 3.673 26.536 1.00 65.19 92 ASP A C 1
ATOM 710 O O 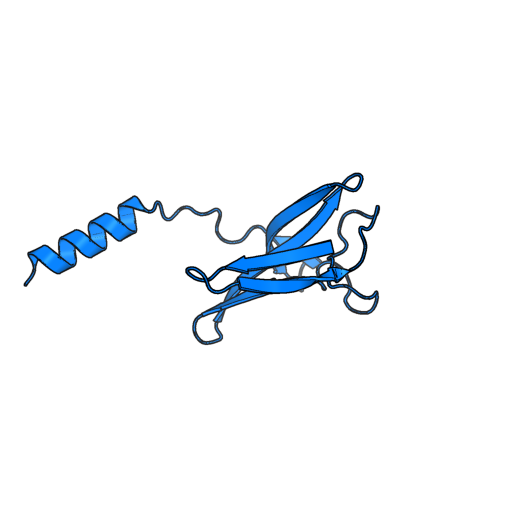. ASP A 1 92 ? -13.616 3.480 26.967 1.00 65.19 92 ASP A O 1
ATOM 714 N N . GLU A 1 93 ? -11.467 3.947 27.362 1.00 71.38 93 GLU A N 1
ATOM 715 C CA . GLU A 1 93 ? -11.618 4.041 28.821 1.00 71.38 93 GLU A CA 1
ATOM 716 C C . GLU A 1 93 ? -12.562 5.189 29.227 1.00 71.38 93 GLU A C 1
ATOM 718 O O . GLU A 1 93 ? -13.450 4.996 30.059 1.00 71.38 93 GLU A O 1
ATOM 723 N N . ALA A 1 94 ? -12.443 6.365 28.603 1.00 67.56 94 ALA A N 1
ATOM 724 C CA . ALA A 1 94 ? -13.308 7.510 28.894 1.00 67.56 94 ALA A CA 1
ATOM 725 C C . ALA A 1 94 ? -14.779 7.287 28.483 1.00 67.56 94 ALA A C 1
ATOM 727 O O . ALA A 1 94 ? -15.685 7.771 29.164 1.00 67.56 94 ALA A O 1
ATOM 728 N N . GLU A 1 95 ? -15.039 6.555 27.393 1.00 70.44 95 GLU A N 1
ATOM 729 C CA . GLU A 1 95 ? -16.403 6.177 26.992 1.00 70.44 95 GLU A CA 1
ATOM 730 C C . GLU A 1 95 ? -17.034 5.157 27.953 1.00 70.44 95 GLU A C 1
ATOM 732 O O . GLU A 1 95 ? -18.245 5.197 28.185 1.00 70.44 95 GLU A O 1
ATOM 737 N N . GLN A 1 96 ? -16.229 4.282 28.561 1.00 66.44 96 GLN A N 1
ATOM 738 C CA . GLN A 1 96 ? -16.701 3.294 29.536 1.00 66.44 96 GLN A CA 1
ATOM 739 C C . GLN A 1 96 ? -16.990 3.894 30.923 1.00 66.44 96 GLN A C 1
ATOM 741 O O . GLN A 1 96 ? -17.865 3.386 31.620 1.00 66.44 96 GLN A O 1
ATOM 746 N N . GLU A 1 97 ? -16.319 4.979 31.326 1.00 65.81 97 GLU A N 1
ATOM 747 C CA . GLU A 1 97 ? -16.567 5.671 32.607 1.00 65.81 97 GLU A CA 1
ATOM 748 C C . GLU A 1 97 ? -17.802 6.598 32.595 1.00 65.81 97 GLU A C 1
ATOM 750 O O . GLU A 1 97 ? -18.293 6.998 33.654 1.00 65.81 97 GLU A O 1
ATOM 755 N N . GLY A 1 98 ? -18.306 6.962 31.411 1.00 58.88 98 GLY A N 1
ATOM 756 C CA . GLY A 1 98 ? -19.449 7.868 31.230 1.00 58.88 98 GLY A CA 1
ATOM 757 C C . GLY A 1 98 ? -20.837 7.209 31.217 1.00 58.88 98 GLY A C 1
ATOM 758 O O . GLY A 1 98 ? -21.825 7.919 31.009 1.00 58.88 98 GLY A O 1
ATOM 759 N N . ASN A 1 99 ? -20.919 5.890 31.413 1.00 49.06 99 ASN A N 1
ATOM 760 C CA . ASN A 1 99 ? -22.139 5.065 31.367 1.00 49.06 99 ASN A CA 1
ATOM 761 C C . ASN A 1 99 ? -22.382 4.349 32.708 1.00 49.06 99 ASN A C 1
ATOM 763 O O . ASN A 1 99 ? -23.552 3.999 32.986 1.00 49.06 99 ASN A O 1
#

Nearest PDB structures (foldseek):
  6wax-assembly2_B  TM=3.394E-01  e=1.093E+00  Homo sapiens
  4ohl-assembly2_B  TM=3.039E-01  e=8.550E+00  Homo sapiens
  7vxg-assembly2_B  TM=2.378E-01  e=4.669E+00  Homo sapiens

Solvent-accessible surface area (backbone atoms only — not comparable to full-atom values): 6018 Å² total; per-residue (Å²): 77,78,47,73,52,68,74,86,91,47,74,46,79,43,81,28,46,72,85,44,79,53,73,70,46,20,39,62,32,88,80,82,38,62,84,58,49,15,47,52,74,41,63,60,97,84,44,76,73,34,26,42,43,35,32,25,58,88,74,39,82,46,76,46,64,14,36,78,38,81,92,74,74,39,82,40,80,41,76,87,74,82,72,55,68,65,63,57,51,54,50,55,52,55,61,63,74,76,113

Organism: Pseudarthrobacter oxydans (NCBI:txid1671)

Foldseek 3Di:
DWDWDDDPNDTDIDDLDAADCDPQDASQCPPPQPGQRNWAFDDDPNHTQWTWGWHDHPRHIDIATFHQDPVVSDTGHGCPPPPDVVVVVVVVVVVVVVD

Sequence (99 aa):
MRLTIDYGGRPTDLDLGDTSEQTGVGFFDDGDLGSYGGNLYLRIDGIEYGQLFFYTIDGNPRIELGQFTPATEQWEPVNPLTVSVPDLIAADEAEQEGN